Protein AF-A0AA38INA9-F1 (afdb_monomer_lite)

pLDDT: mean 83.66, std 6.61, range [63.53, 96.19]

Organism: NCBI:txid2755281

Foldseek 3Di:
DDFDPPLQQAAQLVLLLVLDDDPVVSVVSVVVQPPDWADPDPPDIDRRRGGDDPVDPCSVVSSCSNCVVVQPDDDDPQWHWDDDRRDIDIGGDDD

Secondary structure (DSSP, 8-state):
-EE-TTHHHH--HHHHHTT---HHHHHHHHHHHTT-EEEEETTEEEE--S---TT-SSHHHHHHHHH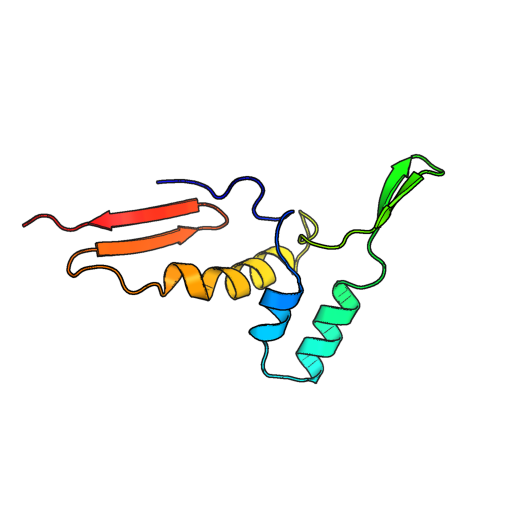HHHHT--PPTTEEEEEETTEEEEEE---

Radius of gyration: 16.57 Å; chains: 1; bounding box: 45×19×48 Å

Sequence (95 aa):
MGSLRNAFNTETWSRIVEKLKSSYIINVIEDYFRNREIVINRNQGMEVTGGVPQGSVLGPLLWNILYETIVNLKLTKGATSVAFADDLALVSEAD

Structure (mmCIF, N/CA/C/O backbone):
data_AF-A0AA38INA9-F1
#
_entry.id   AF-A0AA38INA9-F1
#
loop_
_atom_site.group_PDB
_atom_site.id
_atom_site.type_symbol
_atom_site.label_atom_id
_atom_site.label_alt_id
_atom_site.label_comp_id
_atom_site.label_asym_id
_atom_site.label_entity_id
_atom_site.label_seq_id
_atom_site.pdbx_PDB_ins_code
_atom_site.Cartn_x
_atom_site.Cartn_y
_atom_site.Cartn_z
_atom_site.occupancy
_atom_site.B_iso_or_equiv
_atom_site.auth_seq_id
_atom_site.auth_comp_id
_atom_site.auth_asym_id
_atom_site.auth_atom_id
_atom_site.pdbx_PDB_model_num
ATOM 1 N N . MET A 1 1 ? -21.736 8.286 1.127 1.00 66.62 1 MET A N 1
ATOM 2 C CA . ME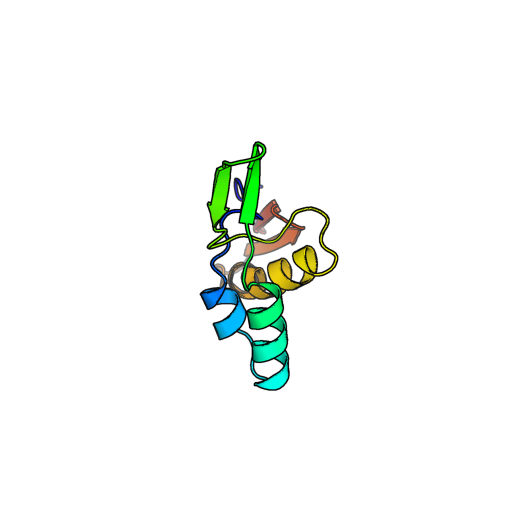T A 1 1 ? -20.731 7.430 0.465 1.00 66.62 1 MET A CA 1
ATOM 3 C C . MET A 1 1 ? -19.934 8.306 -0.480 1.00 66.62 1 MET A C 1
ATOM 5 O O . MET A 1 1 ? -20.537 9.165 -1.116 1.00 66.62 1 MET A O 1
ATOM 9 N N . GLY A 1 2 ? -18.616 8.155 -0.510 1.00 78.56 2 GLY A N 1
ATOM 10 C CA . GLY A 1 2 ? -17.739 8.883 -1.424 1.00 78.56 2 GLY A CA 1
ATOM 11 C C . GLY A 1 2 ? -16.584 7.993 -1.870 1.00 78.56 2 GLY A C 1
ATOM 12 O O . GLY A 1 2 ? -16.176 7.118 -1.113 1.00 78.56 2 GLY A O 1
ATOM 13 N N . SER A 1 3 ? -16.076 8.225 -3.078 1.00 78.75 3 SER A N 1
ATOM 14 C CA . SER A 1 3 ? -14.904 7.534 -3.629 1.00 78.75 3 SER A CA 1
ATOM 15 C C . SER A 1 3 ? -13.689 8.458 -3.583 1.00 78.75 3 SER A C 1
ATOM 17 O O . SER A 1 3 ? -13.795 9.677 -3.791 1.00 78.75 3 SER A O 1
ATOM 19 N N . LEU A 1 4 ? -12.520 7.884 -3.306 1.00 77.50 4 LEU A N 1
ATOM 20 C CA . LEU A 1 4 ? -11.258 8.585 -3.480 1.00 77.50 4 LEU A CA 1
ATOM 21 C C . LEU A 1 4 ? -10.905 8.682 -4.958 1.00 77.50 4 LEU A C 1
ATOM 23 O O . LEU A 1 4 ? -10.482 7.726 -5.611 1.00 77.50 4 LEU A O 1
ATOM 27 N N . ARG A 1 5 ? -11.002 9.904 -5.473 1.00 77.88 5 ARG A N 1
ATOM 28 C CA . ARG A 1 5 ? -10.640 10.196 -6.852 1.00 77.88 5 ARG A CA 1
ATOM 29 C C . ARG A 1 5 ? -9.184 9.814 -7.113 1.00 77.88 5 ARG A C 1
ATOM 31 O O . ARG A 1 5 ? -8.283 10.295 -6.433 1.00 77.88 5 ARG A O 1
ATOM 38 N N . ASN A 1 6 ? -8.975 9.025 -8.166 1.00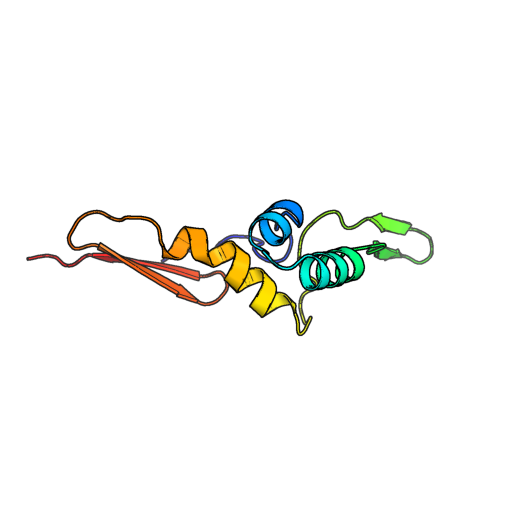 73.31 6 ASN A N 1
ATOM 39 C CA . ASN A 1 6 ? -7.650 8.641 -8.647 1.00 73.31 6 ASN A CA 1
ATOM 40 C C . ASN A 1 6 ? -6.807 7.894 -7.598 1.00 73.31 6 ASN A C 1
ATOM 42 O O . ASN A 1 6 ? -5.584 8.032 -7.622 1.00 73.31 6 ASN A O 1
ATOM 46 N N . ALA A 1 7 ? -7.473 7.131 -6.715 1.00 71.56 7 ALA A N 1
ATOM 47 C CA . ALA A 1 7 ? -6.892 6.296 -5.665 1.00 71.56 7 ALA A CA 1
ATOM 48 C C . ALA A 1 7 ? -5.557 5.689 -6.111 1.00 71.56 7 ALA A C 1
ATOM 50 O O . ALA A 1 7 ? -4.534 6.275 -5.775 1.00 71.56 7 ALA A O 1
ATOM 51 N N . PHE A 1 8 ? -5.626 4.695 -7.009 1.00 71.44 8 PHE A N 1
ATOM 52 C CA . PHE A 1 8 ? -4.531 3.860 -7.542 1.00 71.44 8 PHE A CA 1
ATOM 53 C C . PHE A 1 8 ? -3.384 4.565 -8.274 1.00 71.44 8 PHE A C 1
ATOM 55 O O . PHE A 1 8 ? -2.389 3.921 -8.596 1.00 71.44 8 PHE A O 1
ATOM 62 N N . ASN A 1 9 ? -3.495 5.857 -8.571 1.00 73.19 9 ASN A N 1
ATOM 63 C CA . ASN A 1 9 ? -2.450 6.600 -9.283 1.00 73.19 9 ASN A CA 1
ATOM 64 C C . ASN A 1 9 ? -1.784 7.670 -8.406 1.00 73.19 9 ASN A C 1
ATOM 66 O O . ASN A 1 9 ? -0.857 8.336 -8.862 1.00 73.19 9 ASN A O 1
ATOM 70 N N . THR A 1 10 ? -2.273 7.883 -7.181 1.00 68.38 10 THR A N 1
ATOM 71 C CA . THR A 1 10 ? -1.848 9.005 -6.323 1.00 68.38 10 THR A CA 1
ATOM 72 C C . THR A 1 10 ? -1.095 8.516 -5.080 1.00 68.38 10 THR A C 1
ATOM 74 O O . THR A 1 10 ? -0.607 9.318 -4.282 1.00 68.38 10 THR A O 1
ATOM 77 N N . GLU A 1 11 ? -0.971 7.202 -4.883 1.00 70.38 11 GLU A N 1
ATOM 78 C CA . GLU A 1 11 ? -0.352 6.639 -3.688 1.00 70.38 11 GLU A CA 1
ATOM 79 C C . GLU A 1 11 ? 1.135 6.929 -3.617 1.00 70.38 11 GLU A C 1
ATOM 81 O O . GLU A 1 11 ? 1.909 6.663 -4.535 1.00 70.38 11 GLU A O 1
ATOM 86 N N . THR A 1 12 ? 1.550 7.402 -2.452 1.00 76.56 12 THR A N 1
ATOM 87 C CA . THR A 1 12 ? 2.952 7.638 -2.148 1.00 76.56 12 THR A CA 1
ATOM 88 C C . THR A 1 12 ? 3.570 6.340 -1.644 1.00 76.56 12 THR A C 1
ATOM 90 O O . THR A 1 12 ? 3.202 5.846 -0.577 1.00 76.56 12 THR A O 1
ATOM 93 N N . TRP A 1 13 ? 4.524 5.789 -2.396 1.00 85.56 13 TRP A N 1
ATOM 94 C CA . TRP A 1 13 ? 5.215 4.542 -2.045 1.00 85.56 13 TRP A CA 1
ATOM 95 C C . TRP A 1 13 ? 5.869 4.588 -0.662 1.00 85.56 13 TRP A C 1
ATOM 97 O O . TRP A 1 13 ? 5.860 3.586 0.048 1.00 85.56 13 TRP A O 1
ATOM 107 N N . SER A 1 14 ? 6.344 5.762 -0.236 1.00 83.62 14 SER A N 1
ATOM 108 C CA . SER A 1 14 ? 6.890 5.982 1.108 1.00 83.62 14 SER A CA 1
ATOM 109 C C . SER A 1 14 ? 5.910 5.585 2.215 1.00 83.62 14 SER A C 1
ATOM 111 O O . SER A 1 14 ? 6.285 4.863 3.131 1.00 83.62 14 SER A O 1
ATOM 113 N N . ARG A 1 15 ? 4.630 5.957 2.093 1.00 83.56 15 ARG A N 1
ATOM 114 C CA . ARG A 1 15 ? 3.596 5.645 3.099 1.00 83.56 15 ARG A CA 1
ATOM 115 C C . ARG A 1 15 ? 3.275 4.154 3.167 1.00 83.56 15 ARG A C 1
ATOM 117 O O . ARG A 1 15 ? 2.857 3.664 4.212 1.00 83.56 15 ARG A O 1
ATOM 124 N N . ILE A 1 16 ? 3.446 3.434 2.056 1.00 86.19 16 ILE A N 1
ATOM 125 C CA . ILE A 1 16 ? 3.322 1.973 2.023 1.00 86.19 16 ILE A CA 1
ATOM 126 C C . ILE A 1 16 ? 4.514 1.355 2.759 1.00 86.19 16 ILE A C 1
ATOM 128 O O . ILE A 1 16 ? 4.314 0.524 3.641 1.00 86.19 16 ILE A O 1
ATOM 132 N N . VAL A 1 17 ? 5.736 1.785 2.430 1.00 89.00 17 VAL A N 1
ATOM 133 C CA . VAL A 1 17 ? 6.974 1.270 3.036 1.00 89.00 17 VAL A CA 1
ATOM 134 C C . VAL A 1 17 ? 7.009 1.515 4.548 1.00 89.00 17 VAL A C 1
ATOM 136 O O . VAL A 1 17 ? 7.328 0.595 5.296 1.00 89.00 17 VAL A O 1
ATOM 139 N N . GLU A 1 18 ? 6.579 2.690 5.016 1.00 89.00 18 GLU A N 1
ATOM 140 C CA . GLU A 1 18 ? 6.488 3.046 6.445 1.00 89.00 18 GLU A CA 1
ATOM 141 C C . GLU A 1 18 ? 5.618 2.088 7.276 1.00 89.00 18 GLU A C 1
ATOM 143 O O . GLU A 1 18 ? 5.809 1.957 8.486 1.00 89.00 18 GLU A O 1
ATOM 148 N N . LYS A 1 19 ? 4.650 1.413 6.648 1.00 87.31 19 LYS A N 1
ATOM 149 C CA . LYS A 1 19 ? 3.747 0.469 7.323 1.00 87.31 19 LYS A CA 1
ATOM 150 C C . LYS A 1 19 ? 4.293 -0.956 7.384 1.00 87.31 19 LYS A C 1
ATOM 152 O O . LYS A 1 19 ? 3.758 -1.790 8.120 1.00 87.31 19 LYS A O 1
ATOM 157 N N . LEU A 1 20 ? 5.343 -1.257 6.625 1.00 89.81 20 LEU A N 1
ATOM 158 C CA . LEU A 1 20 ? 5.965 -2.575 6.588 1.00 89.81 20 LEU A CA 1
ATOM 159 C C . LEU A 1 20 ? 6.998 -2.707 7.714 1.00 89.81 20 LEU A C 1
ATOM 161 O O . LEU A 1 20 ? 7.705 -1.766 8.052 1.00 89.81 20 LEU A O 1
ATOM 165 N N . LYS A 1 21 ? 7.095 -3.903 8.306 1.00 91.19 21 LYS A N 1
ATOM 166 C CA . LYS A 1 21 ? 7.994 -4.165 9.451 1.00 91.19 21 LYS A CA 1
ATOM 167 C C . LYS A 1 21 ? 9.183 -5.067 9.124 1.00 91.19 21 LYS A C 1
ATOM 169 O O . LYS A 1 21 ? 10.148 -5.103 9.878 1.00 91.19 21 LYS A O 1
ATOM 174 N N . SER A 1 22 ? 9.106 -5.829 8.035 1.00 94.81 22 SER A N 1
ATOM 175 C CA . SER A 1 22 ? 10.155 -6.768 7.629 1.00 94.81 22 SER A CA 1
ATOM 176 C C . SER A 1 22 ? 11.047 -6.128 6.577 1.00 94.81 22 SER A C 1
ATOM 178 O O . SER A 1 22 ? 10.558 -5.757 5.512 1.00 94.81 22 SER A O 1
ATOM 180 N N . SER A 1 23 ? 12.351 -6.059 6.845 1.00 93.94 23 SER A N 1
ATOM 181 C CA . SER A 1 23 ? 13.349 -5.537 5.904 1.00 93.94 23 SER A CA 1
ATOM 182 C C . SER A 1 23 ? 13.356 -6.295 4.576 1.00 93.94 23 SER A C 1
ATOM 184 O O . SER A 1 23 ? 13.486 -5.687 3.521 1.00 93.94 23 SER A O 1
ATOM 186 N N . TYR A 1 24 ? 13.138 -7.613 4.606 1.00 96.19 24 TYR A N 1
ATOM 187 C CA . TYR A 1 24 ? 13.014 -8.415 3.390 1.00 96.19 24 TYR A CA 1
ATOM 188 C C . TYR A 1 24 ? 11.813 -7.980 2.539 1.00 96.19 24 TYR A C 1
ATOM 190 O O . TYR A 1 24 ? 11.951 -7.774 1.338 1.00 96.19 24 TYR A O 1
ATOM 198 N N . ILE A 1 25 ? 10.646 -7.794 3.163 1.00 93.62 25 ILE A N 1
ATOM 199 C CA . ILE A 1 25 ? 9.431 -7.375 2.451 1.00 93.62 25 ILE A CA 1
ATOM 200 C C . ILE A 1 25 ? 9.566 -5.940 1.942 1.00 93.62 25 ILE A C 1
ATOM 202 O O . ILE A 1 25 ? 9.162 -5.667 0.818 1.00 93.62 25 ILE A O 1
ATOM 206 N N . ILE A 1 26 ? 10.173 -5.045 2.727 1.00 93.69 26 ILE A N 1
ATOM 207 C CA . ILE A 1 26 ? 10.477 -3.675 2.296 1.00 93.69 26 ILE A CA 1
ATOM 208 C C . ILE A 1 26 ? 11.316 -3.704 1.019 1.00 93.69 26 ILE A C 1
ATOM 210 O O . ILE A 1 26 ? 10.903 -3.116 0.027 1.00 93.69 26 ILE A O 1
ATOM 214 N N . ASN A 1 27 ? 12.409 -4.471 0.999 1.00 94.88 27 ASN A N 1
ATOM 215 C CA . ASN A 1 27 ? 13.266 -4.577 -0.182 1.00 94.88 27 ASN A CA 1
ATOM 216 C C . ASN A 1 27 ? 12.505 -5.097 -1.412 1.00 94.88 27 ASN A C 1
ATOM 218 O O . ASN A 1 27 ? 12.687 -4.574 -2.506 1.00 94.88 27 ASN A O 1
ATOM 222 N N . VAL A 1 28 ? 11.636 -6.102 -1.243 1.00 93.44 28 VAL A N 1
ATOM 223 C CA . VAL A 1 28 ? 10.812 -6.640 -2.342 1.00 93.44 28 VAL A CA 1
ATOM 224 C C . VAL A 1 28 ? 9.838 -5.587 -2.878 1.00 93.44 28 VAL A C 1
ATOM 226 O O . VAL A 1 28 ? 9.668 -5.465 -4.089 1.00 93.44 28 VAL A O 1
ATOM 229 N N . ILE A 1 29 ? 9.196 -4.819 -1.996 1.00 91.12 29 ILE A N 1
ATOM 230 C CA . ILE A 1 29 ? 8.243 -3.777 -2.393 1.00 91.12 29 ILE A CA 1
ATOM 231 C C . ILE A 1 29 ? 8.951 -2.580 -3.038 1.00 91.12 29 ILE A C 1
ATOM 233 O O . ILE A 1 29 ? 8.475 -2.066 -4.048 1.00 91.12 29 ILE A O 1
ATOM 237 N N . GLU A 1 30 ? 10.099 -2.160 -2.511 1.00 90.06 30 GLU A N 1
ATOM 238 C CA . GLU A 1 30 ? 10.915 -1.104 -3.118 1.00 90.06 30 GLU A CA 1
ATOM 239 C C . GLU A 1 30 ? 11.434 -1.506 -4.501 1.00 90.06 30 GLU A C 1
ATOM 241 O O . GLU A 1 30 ? 11.427 -0.684 -5.418 1.00 90.06 30 GLU A O 1
ATOM 246 N N . ASP A 1 31 ? 11.837 -2.766 -4.683 1.00 91.12 31 ASP A N 1
ATOM 247 C CA . ASP A 1 31 ? 12.249 -3.280 -5.990 1.00 91.12 31 ASP A CA 1
ATOM 248 C C . ASP A 1 31 ? 11.068 -3.337 -6.973 1.00 91.12 31 ASP A C 1
ATOM 250 O O . ASP A 1 31 ? 11.194 -2.895 -8.113 1.00 91.12 31 ASP A O 1
ATOM 254 N N . TYR A 1 32 ? 9.879 -3.746 -6.513 1.00 88.88 32 TYR A N 1
ATOM 255 C CA . TYR A 1 32 ? 8.643 -3.710 -7.310 1.00 88.88 32 TYR A CA 1
ATOM 256 C C . TYR A 1 32 ? 8.257 -2.296 -7.789 1.00 88.88 32 TYR A C 1
ATOM 258 O O . TYR A 1 32 ? 7.573 -2.123 -8.806 1.00 88.88 32 TYR A O 1
ATOM 266 N N . PHE A 1 33 ? 8.660 -1.269 -7.046 1.00 86.50 33 PHE A N 1
ATOM 267 C CA . PHE A 1 33 ? 8.424 0.127 -7.391 1.00 86.50 33 PHE A CA 1
ATOM 268 C C . PHE A 1 33 ? 9.522 0.740 -8.271 1.00 86.50 33 PHE A C 1
ATOM 270 O O . PHE A 1 33 ? 9.286 1.752 -8.928 1.00 86.50 33 PHE A O 1
ATOM 277 N N . ARG A 1 34 ? 10.706 0.134 -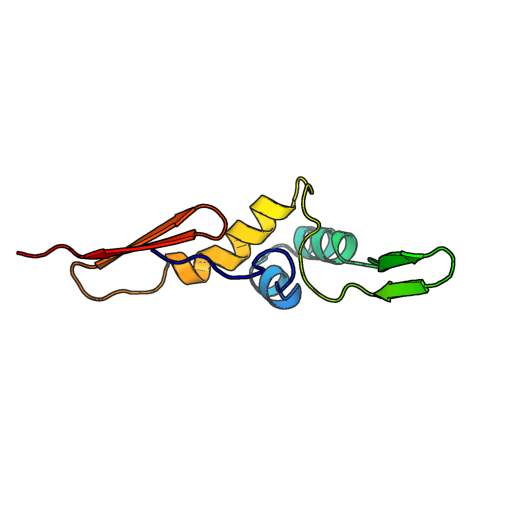8.334 1.00 88.19 34 ARG A N 1
ATOM 278 C CA . ARG A 1 34 ? 11.868 0.702 -9.020 1.00 88.19 34 ARG A CA 1
ATOM 279 C C . ARG A 1 34 ? 11.712 0.702 -10.546 1.00 88.19 34 ARG A C 1
ATOM 281 O O . ARG A 1 34 ? 11.124 -0.207 -11.124 1.00 88.19 34 ARG A O 1
ATOM 288 N N . ASN A 1 35 ? 12.310 1.705 -11.200 1.00 87.12 35 ASN A N 1
ATOM 289 C CA . ASN A 1 35 ? 12.448 1.813 -12.662 1.00 87.12 35 ASN A CA 1
ATOM 290 C C . ASN A 1 35 ? 11.122 1.676 -13.426 1.00 87.12 35 ASN A C 1
ATOM 292 O O . ASN A 1 35 ? 11.072 1.081 -14.504 1.00 87.12 35 ASN A O 1
ATOM 296 N N . ARG A 1 36 ? 10.034 2.208 -12.862 1.00 86.50 36 ARG A N 1
ATOM 297 C CA . ARG A 1 36 ? 8.735 2.219 -13.532 1.00 86.50 36 ARG A CA 1
ATOM 298 C C . ARG A 1 36 ? 8.586 3.470 -14.379 1.00 86.50 36 ARG A C 1
ATOM 300 O O . ARG A 1 36 ? 8.791 4.582 -13.904 1.00 86.50 36 ARG A O 1
ATOM 307 N N . GLU A 1 37 ? 8.164 3.270 -15.617 1.00 87.19 37 GLU A N 1
ATOM 308 C CA . GLU A 1 37 ? 7.966 4.330 -16.595 1.00 87.19 37 GLU A CA 1
ATOM 309 C C . GLU A 1 37 ? 6.631 4.120 -17.317 1.00 87.19 37 GLU A C 1
ATOM 311 O O . GLU A 1 37 ? 6.285 3.003 -17.709 1.00 87.19 37 GLU A O 1
ATOM 316 N N . ILE A 1 38 ? 5.866 5.196 -17.493 1.00 85.94 38 ILE A N 1
ATOM 317 C CA . ILE A 1 38 ? 4.721 5.218 -18.402 1.00 85.94 38 ILE A CA 1
ATOM 318 C C . ILE A 1 38 ? 5.255 5.571 -19.782 1.00 85.94 38 ILE A C 1
ATOM 320 O O . ILE A 1 38 ? 5.705 6.692 -19.999 1.00 85.94 38 ILE A O 1
ATOM 324 N N . VAL A 1 39 ? 5.170 4.635 -20.725 1.00 88.81 39 VAL A N 1
ATOM 325 C CA . VAL A 1 39 ? 5.517 4.887 -22.127 1.00 88.81 39 VAL A CA 1
ATOM 326 C C . VAL A 1 39 ? 4.336 5.574 -22.812 1.00 88.81 39 VAL A C 1
ATOM 328 O O . VAL A 1 39 ? 3.266 4.986 -22.957 1.00 88.81 39 VAL A O 1
ATOM 331 N N . ILE A 1 40 ? 4.530 6.820 -23.241 1.00 87.25 40 ILE A N 1
ATOM 332 C CA . ILE A 1 40 ? 3.505 7.620 -23.931 1.00 87.25 40 ILE A CA 1
ATOM 333 C C . ILE A 1 40 ? 3.617 7.412 -25.443 1.00 87.25 40 ILE A C 1
ATOM 335 O O . ILE A 1 40 ? 2.615 7.260 -26.142 1.00 87.25 40 ILE A O 1
ATOM 339 N N . ASN A 1 41 ? 4.845 7.389 -25.961 1.00 89.12 41 ASN A N 1
ATOM 340 C CA . ASN A 1 41 ? 5.160 7.054 -27.347 1.00 89.12 41 ASN A CA 1
ATOM 341 C C . ASN A 1 41 ? 6.599 6.509 -27.441 1.00 89.12 41 ASN A C 1
ATOM 343 O O . ASN A 1 41 ? 7.302 6.424 -26.439 1.00 89.12 41 ASN A O 1
ATOM 347 N N . ARG A 1 42 ? 7.048 6.128 -28.647 1.00 81.56 42 ARG A N 1
ATOM 348 C CA . ARG A 1 42 ? 8.324 5.411 -28.863 1.00 81.56 42 ARG A CA 1
ATOM 349 C C . ARG A 1 42 ? 9.559 6.075 -28.237 1.00 81.56 42 ARG A C 1
ATOM 351 O O . ARG A 1 42 ? 10.496 5.356 -27.924 1.00 81.56 42 ARG A O 1
ATOM 358 N N . ASN A 1 43 ? 9.554 7.399 -28.064 1.00 85.19 43 ASN A N 1
ATOM 359 C CA . ASN A 1 43 ? 10.701 8.160 -27.559 1.00 85.19 43 ASN A CA 1
ATOM 360 C C . ASN A 1 43 ? 10.356 9.016 -26.329 1.00 85.19 43 ASN A C 1
ATOM 362 O O . ASN A 1 43 ? 11.146 9.876 -25.946 1.00 85.19 43 ASN A O 1
ATOM 366 N N . GLN A 1 44 ? 9.171 8.835 -25.746 1.00 86.81 44 GLN A N 1
ATOM 367 C CA . GLN A 1 44 ? 8.706 9.629 -24.619 1.00 86.81 44 GLN A CA 1
ATOM 368 C C . GLN A 1 44 ? 8.098 8.704 -23.580 1.00 86.81 44 GLN A C 1
ATOM 370 O O . GLN A 1 44 ? 7.059 8.078 -23.816 1.00 86.81 44 GLN A O 1
ATOM 375 N N . GLY A 1 45 ? 8.728 8.673 -22.417 1.00 85.94 45 GLY A N 1
ATOM 376 C CA . GLY A 1 45 ? 8.134 8.120 -21.223 1.00 85.94 45 GLY A CA 1
ATOM 377 C C . GLY A 1 45 ? 8.218 9.095 -20.060 1.00 85.94 45 GLY A C 1
ATOM 378 O O . GLY A 1 45 ? 8.821 10.170 -20.146 1.00 85.94 45 GLY A O 1
ATOM 379 N N . MET A 1 46 ? 7.497 8.754 -19.004 1.00 86.12 46 MET A N 1
ATOM 380 C CA . MET A 1 46 ? 7.466 9.502 -17.759 1.00 86.12 46 MET A CA 1
ATOM 381 C C . MET A 1 46 ? 7.768 8.551 -16.618 1.00 86.12 46 MET A C 1
ATOM 383 O O . MET A 1 46 ? 7.095 7.529 -16.471 1.00 86.12 46 MET A O 1
ATOM 387 N N . GLU A 1 47 ? 8.752 8.908 -15.799 1.00 85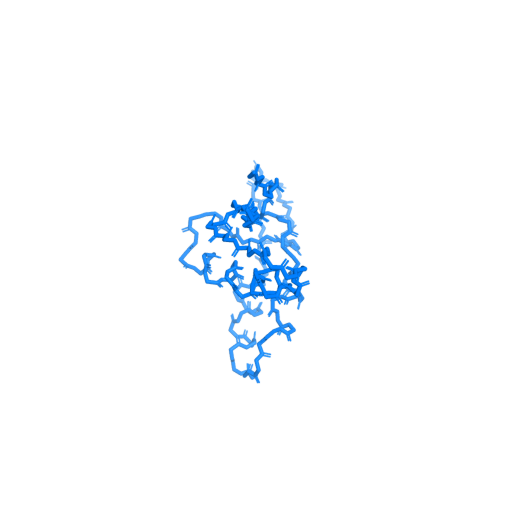.62 47 GLU A N 1
ATOM 388 C CA . GLU A 1 47 ? 9.029 8.188 -14.566 1.00 85.62 47 GLU A CA 1
ATOM 389 C C . GLU A 1 47 ? 7.787 8.190 -13.672 1.00 85.62 47 GLU A C 1
ATOM 391 O O . GLU A 1 47 ? 7.120 9.212 -13.473 1.00 85.62 47 GLU A O 1
ATOM 396 N N . VAL A 1 48 ? 7.474 7.017 -13.136 1.00 83.56 48 VAL A N 1
ATOM 397 C CA . VAL A 1 48 ? 6.391 6.840 -12.181 1.00 83.56 48 VAL A CA 1
ATOM 398 C C . VAL A 1 48 ? 6.975 7.012 -10.790 1.00 83.56 48 VAL A C 1
ATOM 400 O O . VAL A 1 48 ? 7.808 6.221 -10.372 1.00 83.56 48 VAL A O 1
ATOM 403 N N . THR A 1 49 ? 6.507 8.018 -10.060 1.00 77.38 49 THR A N 1
ATOM 404 C CA . THR A 1 49 ? 6.952 8.312 -8.685 1.00 77.38 49 THR A CA 1
ATOM 405 C C . THR A 1 49 ? 5.881 8.008 -7.632 1.00 77.38 49 THR A C 1
ATOM 407 O O . THR A 1 49 ? 6.079 8.240 -6.439 1.00 77.38 49 THR A O 1
ATOM 410 N N . GLY A 1 50 ? 4.735 7.474 -8.062 1.00 79.56 50 GLY A N 1
ATOM 411 C CA . GLY A 1 50 ? 3.598 7.140 -7.212 1.00 79.56 50 GLY A CA 1
ATOM 412 C C . GLY A 1 50 ? 2.572 6.271 -7.936 1.00 79.56 50 GLY A C 1
ATOM 413 O O . GLY A 1 50 ? 2.684 6.017 -9.134 1.00 79.56 50 GLY A O 1
ATOM 414 N N . GLY A 1 51 ? 1.583 5.782 -7.198 1.00 78.94 51 GLY A N 1
ATOM 415 C CA . GLY A 1 51 ? 0.552 4.896 -7.724 1.00 78.94 51 GLY A CA 1
ATOM 416 C C . GLY A 1 51 ? 0.940 3.420 -7.736 1.00 78.94 51 GLY A C 1
ATOM 417 O O . GLY A 1 51 ? 2.103 3.040 -7.575 1.00 78.94 51 GLY A O 1
ATOM 418 N N . VAL A 1 52 ? -0.038 2.555 -7.959 1.00 78.19 52 VAL A N 1
ATOM 419 C CA . VAL A 1 52 ? 0.148 1.132 -8.246 1.00 78.19 52 VAL A CA 1
ATOM 420 C C . VAL A 1 52 ? -0.409 0.820 -9.636 1.00 78.19 52 VAL A C 1
ATOM 422 O O . VAL A 1 52 ? -1.475 1.319 -9.988 1.00 78.19 52 VAL A O 1
ATOM 425 N N . PRO A 1 53 ? 0.269 -0.008 -10.455 1.00 75.25 53 PRO A N 1
ATOM 426 C CA . PRO A 1 53 ? -0.221 -0.315 -11.790 1.00 75.25 53 PRO A CA 1
ATOM 427 C C . PRO A 1 53 ? -1.613 -0.942 -11.712 1.00 75.25 53 PRO A C 1
ATOM 429 O O . PRO A 1 53 ? -1.815 -1.953 -11.028 1.00 75.25 53 PRO A O 1
ATOM 432 N N . GLN A 1 54 ? -2.577 -0.344 -12.407 1.00 74.50 54 GLN A N 1
ATOM 433 C CA . GLN A 1 54 ? -3.917 -0.907 -12.514 1.00 74.50 54 GLN A CA 1
ATOM 434 C C . GLN A 1 54 ? -3.841 -2.263 -13.226 1.00 74.50 54 GLN A C 1
ATOM 436 O O . GLN A 1 54 ? -3.119 -2.424 -14.208 1.00 74.50 54 GLN A O 1
ATOM 441 N N . GLY A 1 55 ? -4.544 -3.261 -12.690 1.00 79.50 55 GLY A N 1
ATOM 442 C CA . GLY A 1 55 ? -4.437 -4.650 -13.149 1.00 79.50 55 GLY A CA 1
ATOM 443 C C . GLY A 1 55 ? -3.250 -5.426 -12.566 1.00 79.50 55 GLY A C 1
ATOM 444 O O . GLY A 1 55 ? -3.097 -6.608 -12.867 1.00 79.50 55 GLY A O 1
ATOM 445 N N . SER A 1 56 ? -2.427 -4.813 -11.707 1.00 84.38 56 SER A N 1
ATOM 446 C CA . SER A 1 56 ? -1.409 -5.561 -10.965 1.00 84.38 56 SER A CA 1
ATOM 447 C C . SER A 1 56 ? -2.022 -6.430 -9.868 1.00 84.38 56 SER A C 1
ATOM 449 O O . SER A 1 56 ? -2.928 -6.014 -9.148 1.00 84.38 56 SER A O 1
ATOM 451 N N . VAL A 1 57 ? -1.457 -7.626 -9.688 1.00 87.50 57 VAL A N 1
ATOM 452 C CA . VAL A 1 57 ? -1.844 -8.557 -8.614 1.00 87.50 57 VAL A CA 1
ATOM 453 C C . VAL A 1 57 ? -1.569 -7.958 -7.230 1.00 87.50 57 VAL A C 1
ATOM 455 O O . VAL A 1 57 ? -2.334 -8.175 -6.295 1.00 87.50 57 VAL A O 1
ATOM 458 N N . LEU A 1 58 ? -0.494 -7.174 -7.097 1.00 87.50 58 LEU A N 1
ATOM 459 C CA . LEU A 1 58 ? -0.113 -6.541 -5.832 1.00 87.50 58 LEU A CA 1
ATOM 460 C C . LEU A 1 58 ? -0.899 -5.260 -5.524 1.00 87.50 58 LEU A C 1
ATOM 462 O O . LEU A 1 58 ? -0.960 -4.872 -4.360 1.00 87.50 58 LEU A O 1
ATOM 466 N N . GLY A 1 59 ? -1.513 -4.616 -6.522 1.00 86.06 59 GLY A N 1
ATOM 467 C CA . GLY A 1 59 ? -2.241 -3.353 -6.356 1.00 86.06 59 GLY A CA 1
ATOM 468 C C . GLY A 1 59 ? -3.274 -3.378 -5.220 1.00 86.06 59 GLY A C 1
ATOM 469 O O . GLY A 1 59 ? -3.177 -2.542 -4.322 1.00 86.06 59 GLY A O 1
ATOM 470 N N . PRO A 1 60 ? -4.199 -4.359 -5.176 1.00 86.00 60 PRO A N 1
ATOM 471 C CA . PRO A 1 60 ? -5.186 -4.469 -4.099 1.00 86.00 60 PRO A CA 1
ATOM 472 C C . PRO A 1 60 ? -4.577 -4.647 -2.700 1.00 86.00 60 PRO A C 1
ATOM 474 O O . PRO A 1 60 ? -5.084 -4.097 -1.725 1.00 86.00 60 PRO A O 1
ATOM 477 N N . LEU A 1 61 ? -3.473 -5.393 -2.579 1.00 87.19 61 LEU A N 1
ATOM 478 C CA . LEU A 1 61 ? -2.798 -5.591 -1.294 1.00 87.19 61 LEU A CA 1
ATOM 479 C C . LEU A 1 61 ? -2.148 -4.292 -0.804 1.00 87.19 61 LEU A C 1
ATOM 481 O O . LEU A 1 61 ? -2.306 -3.915 0.357 1.00 87.19 61 LEU A O 1
ATOM 485 N N . LEU A 1 62 ? -1.433 -3.608 -1.696 1.00 86.56 62 LEU A N 1
ATOM 486 C CA . LEU A 1 62 ? -0.773 -2.337 -1.402 1.00 86.56 62 LEU A CA 1
ATOM 487 C C . LEU A 1 62 ? -1.791 -1.255 -1.029 1.00 86.56 62 LEU A C 1
ATOM 489 O O . LEU A 1 62 ? -1.555 -0.477 -0.103 1.00 86.56 62 LEU A O 1
ATOM 493 N N . TRP A 1 63 ? -2.951 -1.274 -1.688 1.00 83.19 63 TRP A N 1
ATOM 494 C CA . TRP A 1 63 ? -4.086 -0.436 -1.333 1.00 83.19 63 TRP A CA 1
ATOM 495 C C . TRP A 1 63 ? -4.573 -0.703 0.091 1.00 83.19 63 TRP A C 1
ATOM 497 O O . TRP A 1 63 ? -4.630 0.224 0.895 1.00 83.19 63 TRP A O 1
ATOM 507 N N . ASN A 1 64 ? -4.832 -1.964 0.449 1.00 84.81 64 ASN A N 1
ATOM 508 C CA . ASN A 1 64 ? -5.298 -2.326 1.791 1.00 84.81 64 ASN A CA 1
ATOM 509 C C . ASN A 1 64 ? -4.324 -1.887 2.897 1.00 84.81 64 ASN A C 1
ATOM 511 O O . ASN A 1 64 ? -4.762 -1.398 3.938 1.00 84.81 64 ASN A O 1
ATOM 515 N N . ILE A 1 65 ? -3.011 -2.007 2.665 1.00 85.38 65 ILE A N 1
ATOM 516 C CA . ILE A 1 65 ? -1.979 -1.547 3.610 1.00 85.38 65 ILE A CA 1
ATOM 517 C C . ILE A 1 65 ? -2.112 -0.038 3.853 1.00 85.38 65 ILE A C 1
ATOM 519 O O . ILE A 1 65 ? -2.147 0.416 5.000 1.00 85.38 65 ILE A O 1
ATOM 523 N N . LEU A 1 66 ? -2.239 0.755 2.788 1.00 81.62 66 LEU A N 1
ATOM 524 C CA . LEU A 1 66 ? -2.415 2.202 2.902 1.00 81.62 66 LEU A CA 1
ATOM 525 C C . LEU A 1 66 ? -3.740 2.560 3.605 1.00 81.62 66 LEU A C 1
ATOM 527 O O . LEU A 1 66 ? -3.766 3.420 4.497 1.00 81.62 66 LEU A O 1
ATOM 531 N N . TYR A 1 67 ? -4.820 1.870 3.228 1.00 80.19 67 TYR A N 1
ATOM 532 C CA . TYR A 1 67 ? -6.187 2.145 3.673 1.00 80.19 67 TYR A CA 1
ATOM 533 C C . TYR A 1 67 ? -6.476 1.772 5.120 1.00 80.19 67 TYR A C 1
ATOM 535 O O . TYR A 1 67 ? -7.371 2.360 5.730 1.00 80.19 67 TYR A O 1
ATOM 543 N N . GLU A 1 68 ? -5.695 0.860 5.700 1.00 79.38 68 GLU A N 1
ATOM 544 C CA . GLU A 1 68 ? -5.816 0.449 7.101 1.00 79.38 68 GLU A CA 1
ATOM 545 C C . GLU A 1 68 ? -5.912 1.658 8.050 1.00 79.38 68 GLU A C 1
ATOM 547 O O . GLU A 1 68 ? -6.701 1.666 8.990 1.00 79.38 68 GLU A O 1
ATOM 552 N N . THR A 1 69 ? -5.151 2.723 7.788 1.00 72.00 69 THR A N 1
ATOM 553 C CA . THR A 1 69 ? -5.157 3.935 8.626 1.00 72.00 69 THR A CA 1
ATOM 554 C C . THR A 1 69 ? -6.467 4.717 8.561 1.00 72.00 69 THR A C 1
ATOM 556 O O . THR A 1 69 ? -6.838 5.343 9.547 1.00 72.00 69 THR A O 1
ATOM 559 N N . ILE A 1 70 ? -7.151 4.700 7.414 1.00 73.94 70 ILE A N 1
ATOM 560 C CA . ILE A 1 70 ? -8.411 5.425 7.194 1.00 73.94 70 ILE A CA 1
ATOM 561 C C . ILE A 1 70 ? -9.565 4.656 7.838 1.00 73.94 70 ILE A C 1
ATOM 563 O O . ILE A 1 70 ? -10.382 5.247 8.540 1.00 73.94 70 ILE A O 1
ATOM 567 N N . VAL A 1 71 ? -9.602 3.335 7.656 1.00 75.00 71 VAL A N 1
ATOM 568 C CA . VAL A 1 71 ? -10.650 2.479 8.238 1.00 75.00 71 VAL A CA 1
ATOM 569 C C . VAL A 1 71 ? -10.578 2.479 9.769 1.00 75.00 71 VAL A C 1
ATOM 571 O O . VAL A 1 71 ? -11.605 2.506 10.440 1.00 75.00 71 VAL A O 1
ATOM 574 N N . ASN A 1 72 ? -9.369 2.544 10.334 1.00 77.06 72 ASN A N 1
ATOM 575 C CA . ASN A 1 72 ? -9.154 2.562 11.783 1.00 77.06 72 ASN A CA 1
ATOM 576 C C . ASN A 1 72 ? -9.232 3.962 12.425 1.00 77.06 72 ASN A C 1
ATOM 578 O O . ASN A 1 72 ? -8.830 4.132 13.582 1.00 77.06 72 ASN A O 1
ATOM 582 N N . LEU A 1 73 ? -9.727 4.980 11.712 1.00 79.31 73 LEU A N 1
ATOM 583 C CA . LEU A 1 73 ? -9.970 6.293 12.310 1.00 79.31 73 LEU A CA 1
ATOM 584 C C . LEU A 1 73 ? -10.969 6.167 13.467 1.00 79.31 73 LEU A C 1
ATOM 586 O O . LEU A 1 73 ? -12.048 5.595 13.324 1.00 79.31 73 LEU A O 1
ATOM 590 N N . LYS A 1 74 ? -10.619 6.736 14.626 1.00 77.19 74 LYS A N 1
ATOM 591 C CA . LYS A 1 74 ? -11.540 6.814 15.764 1.00 77.19 74 LYS A CA 1
ATOM 592 C C . LYS A 1 74 ? -12.669 7.780 15.425 1.00 77.19 74 LYS A C 1
ATOM 594 O O . LYS A 1 74 ? -12.452 8.989 15.372 1.00 77.19 74 LYS A O 1
ATOM 599 N N . LEU A 1 75 ? -13.859 7.236 15.211 1.00 83.19 75 LEU A N 1
ATOM 600 C CA . LEU A 1 75 ? -15.076 8.009 14.997 1.00 83.19 75 LEU A CA 1
ATOM 601 C C . LEU A 1 75 ? -15.794 8.283 16.325 1.00 83.19 75 LEU A C 1
ATOM 603 O O . LEU A 1 75 ? -15.510 7.666 17.355 1.00 83.19 75 LEU A O 1
ATOM 607 N N . THR A 1 76 ? -16.718 9.242 16.304 1.00 84.31 76 THR A N 1
ATOM 608 C CA . THR A 1 76 ? -17.624 9.514 17.425 1.00 84.31 76 THR A CA 1
ATOM 609 C C . THR A 1 76 ? -18.478 8.285 17.744 1.00 84.31 76 THR A C 1
ATOM 611 O O . THR A 1 76 ? -18.757 7.465 16.871 1.00 84.31 76 THR A O 1
ATOM 614 N N . LYS A 1 77 ? -18.916 8.152 19.003 1.00 84.44 77 LYS A N 1
ATOM 615 C CA . LYS A 1 77 ? -19.787 7.048 19.434 1.00 84.44 77 LYS A CA 1
ATOM 616 C C . LYS A 1 77 ? -21.043 6.995 18.549 1.00 84.44 77 LYS A C 1
ATOM 618 O O . LYS A 1 77 ? -21.643 8.036 18.304 1.00 84.44 77 LYS A O 1
ATOM 623 N N . GLY A 1 78 ? -21.397 5.801 18.071 1.00 84.94 78 GLY A N 1
ATOM 624 C CA . GLY A 1 78 ? -22.510 5.594 17.137 1.00 84.94 78 GLY A CA 1
ATOM 625 C C . GLY A 1 78 ? -22.147 5.777 15.659 1.00 84.94 78 GLY A C 1
ATOM 626 O O . GLY A 1 78 ? -23.039 5.725 14.826 1.00 84.94 78 GLY A O 1
ATOM 627 N N . ALA A 1 79 ? -20.873 5.985 15.300 1.00 87.12 79 ALA A N 1
ATOM 628 C CA . ALA A 1 79 ? -20.429 6.052 13.907 1.00 87.12 79 ALA A CA 1
ATOM 629 C C . ALA A 1 79 ? -19.367 4.988 13.579 1.00 87.12 79 ALA A C 1
ATOM 631 O O . ALA A 1 79 ? -18.418 4.791 14.338 1.00 87.12 79 ALA A O 1
ATOM 632 N N . THR A 1 80 ? -19.506 4.344 12.418 1.00 87.94 80 THR A N 1
ATOM 633 C CA . THR A 1 80 ? -18.589 3.315 11.900 1.00 87.94 80 THR A CA 1
ATOM 634 C C . THR A 1 80 ? -18.201 3.622 10.454 1.00 87.94 80 THR A C 1
ATOM 636 O O . THR A 1 80 ? -19.018 4.123 9.679 1.00 87.94 80 THR A O 1
ATOM 639 N N . SER A 1 81 ? -16.954 3.325 10.076 1.00 87.00 81 SER A N 1
ATOM 640 C CA . SER A 1 81 ? -16.499 3.403 8.686 1.00 87.00 81 SER A CA 1
ATOM 641 C C . SER A 1 81 ? -16.559 2.028 8.016 1.00 87.00 81 SER A C 1
ATOM 643 O O . SER A 1 81 ? -16.242 1.006 8.623 1.00 87.00 81 SER A O 1
ATOM 645 N N . VAL A 1 82 ? -16.974 2.002 6.753 1.00 86.69 82 VAL A N 1
ATOM 646 C CA . VAL A 1 82 ? -16.948 0.817 5.892 1.00 86.69 82 VAL A CA 1
ATOM 647 C C . VAL A 1 82 ? -16.264 1.216 4.594 1.00 86.69 82 VAL A C 1
ATOM 649 O O . VAL A 1 82 ? -16.646 2.213 3.982 1.00 86.69 82 VAL A O 1
ATOM 652 N N . ALA A 1 83 ? -15.255 0.458 4.177 1.00 85.31 83 ALA A N 1
ATOM 653 C CA . ALA A 1 83 ? -14.504 0.722 2.956 1.00 85.31 83 ALA A CA 1
ATOM 654 C C . ALA A 1 83 ? -14.502 -0.496 2.031 1.00 85.31 83 ALA A C 1
ATOM 656 O O . ALA A 1 83 ? -14.427 -1.634 2.499 1.00 85.31 83 ALA A O 1
ATOM 657 N N . PHE A 1 84 ? -14.545 -0.247 0.724 1.00 85.69 84 PHE A N 1
ATOM 658 C CA . PHE A 1 84 ? -14.391 -1.268 -0.307 1.00 85.69 84 PHE A CA 1
ATOM 659 C C . PHE A 1 84 ? -13.663 -0.671 -1.509 1.00 85.69 84 PHE A C 1
ATOM 661 O O . PHE A 1 84 ? -14.159 0.277 -2.104 1.00 85.69 84 PHE A O 1
ATOM 668 N N . ALA A 1 8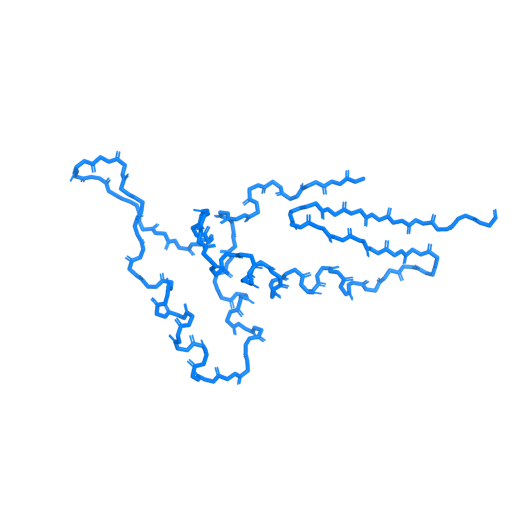5 ? -12.499 -1.224 -1.871 1.00 84.12 85 ALA A N 1
ATOM 669 C CA . ALA A 1 85 ? -11.612 -0.600 -2.856 1.00 84.12 85 ALA A CA 1
ATOM 670 C C . ALA A 1 85 ? -11.450 0.908 -2.552 1.00 84.12 85 ALA A C 1
ATOM 672 O O . ALA A 1 85 ? -11.086 1.253 -1.426 1.00 84.12 85 ALA A O 1
ATOM 673 N N . ASP A 1 86 ? -11.726 1.796 -3.503 1.00 82.56 86 ASP A N 1
ATOM 674 C CA . ASP A 1 86 ? -11.650 3.251 -3.347 1.00 82.56 86 ASP A CA 1
ATOM 675 C C . ASP A 1 86 ? -12.888 3.907 -2.708 1.00 82.56 86 ASP A C 1
ATOM 677 O O . ASP A 1 86 ? -12.846 5.098 -2.384 1.00 82.56 86 ASP A O 1
ATOM 681 N N . ASP A 1 87 ? -13.959 3.149 -2.469 1.00 86.69 87 ASP A N 1
ATOM 682 C CA . ASP A 1 87 ? -15.176 3.641 -1.832 1.00 86.69 87 ASP A CA 1
ATOM 683 C C . ASP A 1 87 ? -15.078 3.648 -0.302 1.00 86.69 87 ASP A C 1
ATOM 685 O O . ASP A 1 87 ? -14.635 2.686 0.335 1.00 86.69 87 ASP A O 1
ATOM 689 N N . LEU A 1 88 ? -15.574 4.729 0.304 1.00 86.62 88 LEU A N 1
ATOM 690 C CA . LEU A 1 88 ? -15.724 4.896 1.746 1.00 86.62 88 LEU A CA 1
ATOM 691 C C . LEU A 1 88 ? -17.155 5.327 2.101 1.00 86.62 88 LEU A C 1
ATOM 693 O O . LEU A 1 88 ? -17.716 6.299 1.573 1.00 86.62 88 LEU A O 1
ATOM 697 N N . ALA A 1 89 ? -17.742 4.628 3.064 1.00 88.50 89 ALA A N 1
ATOM 698 C CA . ALA A 1 89 ? -19.015 4.959 3.679 1.00 88.50 89 ALA A CA 1
ATOM 699 C C . ALA A 1 89 ? -18.834 5.194 5.183 1.00 88.50 89 ALA A C 1
ATOM 701 O O . ALA A 1 89 ? -18.132 4.454 5.867 1.00 88.50 89 ALA A O 1
ATOM 702 N N . LEU A 1 90 ? -19.499 6.229 5.692 1.00 88.69 90 LEU A N 1
ATOM 703 C CA . LEU A 1 90 ? -19.693 6.446 7.120 1.00 88.69 90 LEU A CA 1
ATOM 704 C C . LEU A 1 90 ? -21.140 6.094 7.437 1.00 88.69 90 LEU A C 1
ATOM 706 O O . LEU A 1 90 ? -22.055 6.602 6.786 1.00 88.69 90 LEU A O 1
ATOM 710 N N . VAL A 1 91 ? -21.325 5.213 8.410 1.00 88.81 91 VAL A N 1
ATOM 711 C CA . VAL A 1 91 ? -22.631 4.773 8.893 1.00 88.81 91 VAL A CA 1
ATOM 712 C C . VAL A 1 91 ? -22.793 5.315 10.301 1.00 88.81 91 VAL A C 1
ATOM 714 O O . VAL A 1 91 ? -21.928 5.085 11.141 1.00 88.81 91 VAL A O 1
ATOM 717 N N . SER A 1 92 ? -23.876 6.048 10.544 1.00 88.94 92 SER A N 1
ATOM 718 C CA . SER A 1 92 ? -24.241 6.535 11.872 1.00 88.94 92 SER A CA 1
ATOM 719 C C . SER A 1 92 ? -25.522 5.866 12.344 1.00 88.94 92 SER A C 1
ATOM 721 O O . SER A 1 92 ? -26.502 5.819 11.600 1.00 88.94 92 SER A O 1
ATOM 723 N N . GLU A 1 93 ? -25.520 5.407 13.583 1.00 86.38 93 GLU A N 1
ATOM 724 C CA . GLU A 1 93 ? -26.710 4.986 14.307 1.00 86.38 93 GLU A CA 1
ATOM 725 C C . GLU A 1 93 ? -27.414 6.239 14.843 1.00 86.38 93 GLU A C 1
ATOM 727 O O . GLU A 1 93 ? -26.782 7.115 15.437 1.00 86.38 93 GLU A O 1
ATOM 732 N N . ALA A 1 94 ? -28.711 6.351 14.568 1.00 76.50 94 ALA A N 1
ATOM 733 C CA . ALA A 1 94 ? -29.591 7.311 15.216 1.00 76.50 94 ALA A CA 1
ATOM 734 C C . ALA A 1 94 ? -30.404 6.548 16.265 1.00 76.50 94 ALA A C 1
ATOM 736 O O . ALA A 1 94 ? -30.858 5.440 15.972 1.00 76.50 94 ALA A O 1
ATOM 737 N N . ASP A 1 95 ? -30.541 7.129 17.457 1.00 63.53 95 ASP A N 1
ATOM 738 C CA . ASP A 1 95 ? -31.408 6.600 18.516 1.00 63.53 95 ASP A CA 1
ATOM 739 C C . ASP A 1 95 ? -32.888 6.587 18.087 1.00 63.53 95 ASP A C 1
ATOM 741 O O . ASP A 1 95 ? -33.332 7.566 17.434 1.00 63.53 95 ASP A O 1
#

InterPro domains:
  IPR000477 Reverse transcriptase domain [PF00078] (4-93)
  IPR000477 Reverse transcriptase domain [PS50878] (1-95)
  IPR043502 DNA/RNA polymerase superfamily [SSF56672] (15-92)